Protein AF-A0AAV6AVR2-F1 (afdb_monomer)

Secondary structure (DSSP, 8-state):
-HHHHHHHHHTTTHHHHHHHHHH-TTSSHHHHHHHHHHHHTT-HHHHHHHHHHHHHHHHHHHHHT-

Structure (mmCIF, N/CA/C/O backbone):
data_AF-A0AAV6AVR2-F1
#
_entry.id   AF-A0AAV6AVR2-F1
#
loop_
_atom_site.group_PDB
_atom_site.id
_atom_site.type_symbol
_atom_site.label_atom_id
_atom_site.label_alt_id
_atom_site.label_comp_id
_atom_site.label_asym_id
_atom_site.label_entity_id
_atom_site.label_seq_id
_atom_site.pdbx_PDB_ins_code
_atom_site.Cartn_x
_atom_site.Cartn_y
_atom_site.Cartn_z
_atom_site.occupancy
_atom_site.B_iso_or_equiv
_atom_site.auth_seq_id
_atom_site.auth_comp_id
_atom_site.auth_asym_id
_atom_site.auth_atom_id
_atom_site.pdbx_PDB_model_num
ATOM 1 N N . S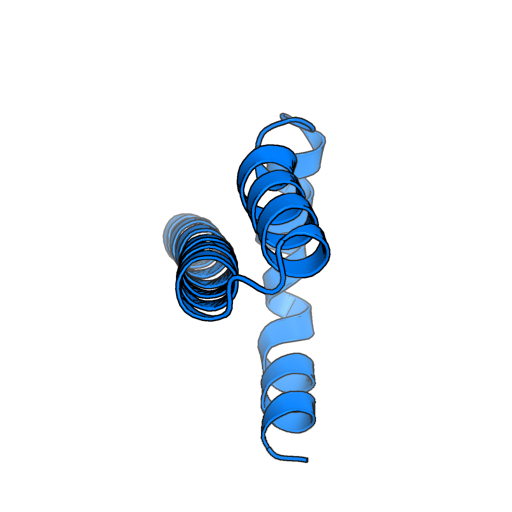ER A 1 1 ? 10.053 -0.143 13.171 1.00 94.88 1 SER A N 1
ATOM 2 C CA . SER A 1 1 ? 9.010 -1.176 13.386 1.00 94.88 1 SER A CA 1
ATOM 3 C C . SER A 1 1 ? 9.088 -2.239 12.288 1.00 94.88 1 SER A C 1
ATOM 5 O O . SER A 1 1 ? 9.759 -1.998 11.292 1.00 94.88 1 SER A O 1
ATOM 7 N N . ILE A 1 2 ? 8.422 -3.400 12.423 1.00 97.31 2 ILE A N 1
ATOM 8 C CA . ILE A 1 2 ? 8.408 -4.429 11.355 1.00 97.31 2 ILE A CA 1
ATOM 9 C C . ILE A 1 2 ? 7.876 -3.877 10.022 1.00 97.31 2 ILE A C 1
ATOM 11 O O . ILE A 1 2 ? 8.417 -4.182 8.966 1.00 97.31 2 ILE A O 1
ATOM 15 N N . ILE A 1 3 ? 6.866 -3.003 10.081 1.00 96.31 3 ILE A N 1
ATOM 16 C CA . ILE A 1 3 ? 6.257 -2.381 8.902 1.00 96.31 3 ILE A CA 1
ATOM 17 C C . ILE A 1 3 ? 7.269 -1.502 8.161 1.00 96.31 3 ILE A C 1
ATOM 19 O O . ILE A 1 3 ? 7.419 -1.634 6.953 1.00 96.31 3 ILE A O 1
ATOM 23 N N . GLU A 1 4 ? 8.011 -0.649 8.870 1.00 97.25 4 GLU A N 1
ATOM 24 C CA . GLU A 1 4 ? 9.057 0.186 8.257 1.00 97.25 4 GLU A CA 1
ATOM 25 C C . GLU A 1 4 ? 10.149 -0.654 7.592 1.00 97.25 4 GLU A C 1
ATOM 27 O O . GLU A 1 4 ? 10.559 -0.349 6.476 1.00 97.25 4 GLU A O 1
ATOM 32 N N . SER A 1 5 ? 10.602 -1.729 8.248 1.00 97.88 5 SER A N 1
ATOM 33 C CA . SER A 1 5 ? 11.622 -2.612 7.677 1.00 97.88 5 SER A CA 1
ATOM 34 C C . SER A 1 5 ? 11.156 -3.254 6.369 1.00 97.88 5 SER A C 1
ATOM 36 O O . SER A 1 5 ? 11.933 -3.312 5.419 1.00 97.88 5 SER A O 1
ATOM 38 N N . LEU A 1 6 ? 9.891 -3.682 6.291 1.00 96.44 6 LEU A N 1
ATOM 39 C CA . LEU A 1 6 ? 9.302 -4.212 5.057 1.00 96.44 6 LEU A CA 1
ATOM 40 C C . LEU A 1 6 ? 9.211 -3.136 3.963 1.00 96.44 6 LEU A C 1
ATOM 42 O O . LEU A 1 6 ? 9.551 -3.406 2.812 1.00 96.44 6 LEU A O 1
ATOM 46 N N . TRP A 1 7 ? 8.835 -1.902 4.316 1.00 95.94 7 TRP A N 1
ATOM 47 C CA . TRP A 1 7 ? 8.792 -0.788 3.362 1.00 95.94 7 TRP A CA 1
ATOM 48 C C . TRP A 1 7 ? 10.168 -0.417 2.802 1.00 95.94 7 TRP A C 1
ATOM 50 O O . TRP A 1 7 ? 10.283 -0.132 1.611 1.00 95.94 7 TRP A O 1
ATOM 60 N N . VAL A 1 8 ? 11.222 -0.459 3.622 1.00 96.81 8 VAL A N 1
ATOM 61 C CA . VAL A 1 8 ? 12.597 -0.226 3.149 1.00 96.81 8 VAL A CA 1
ATOM 62 C C . VAL A 1 8 ? 13.025 -1.308 2.155 1.00 96.81 8 VAL A C 1
ATOM 64 O O . VAL A 1 8 ? 13.622 -0.985 1.131 1.00 96.81 8 VAL A O 1
ATOM 67 N N . GLN A 1 9 ? 12.697 -2.575 2.421 1.00 96.06 9 GLN A N 1
ATOM 68 C CA . GLN A 1 9 ? 13.072 -3.694 1.548 1.00 96.06 9 GLN A CA 1
ATOM 69 C C . GLN A 1 9 ? 12.382 -3.632 0.181 1.00 96.06 9 GLN A C 1
ATOM 71 O O . GLN A 1 9 ? 13.035 -3.853 -0.837 1.00 96.06 9 GLN A O 1
ATOM 76 N N . ILE A 1 10 ? 11.085 -3.309 0.141 1.00 95.38 10 ILE A N 1
ATOM 77 C CA . ILE A 1 10 ? 10.329 -3.254 -1.121 1.00 95.38 10 ILE A CA 1
ATOM 78 C C . ILE A 1 10 ? 10.571 -1.959 -1.913 1.00 95.38 10 ILE A C 1
ATOM 80 O O . ILE A 1 10 ? 10.331 -1.923 -3.118 1.00 95.38 10 ILE A O 1
ATOM 84 N N . GLY A 1 11 ? 11.073 -0.902 -1.261 1.00 94.62 11 GLY A N 1
ATOM 85 C CA . GLY A 1 11 ? 11.236 0.444 -1.822 1.00 94.62 11 GLY A CA 1
ATOM 86 C C . GLY A 1 11 ? 11.807 0.508 -3.249 1.00 94.62 11 GLY A C 1
ATOM 87 O O . GLY A 1 11 ? 11.193 1.162 -4.095 1.00 94.62 11 GLY A O 1
ATOM 88 N N . PRO A 1 12 ? 12.920 -0.182 -3.572 1.00 95.31 12 PRO A N 1
ATOM 89 C CA . PRO A 1 12 ? 13.479 -0.185 -4.927 1.00 95.31 12 PRO A CA 1
ATOM 90 C C . PRO A 1 12 ? 12.520 -0.721 -6.006 1.00 95.31 12 PRO A C 1
ATOM 92 O O . PRO A 1 12 ? 12.494 -0.199 -7.124 1.00 95.31 12 PRO A O 1
ATOM 95 N N . LEU A 1 13 ? 11.699 -1.724 -5.674 1.00 95.44 13 LEU A N 1
ATOM 96 C CA . LEU A 1 13 ? 10.772 -2.367 -6.612 1.00 95.44 13 LEU A CA 1
ATOM 97 C C . LEU A 1 13 ? 9.518 -1.526 -6.882 1.00 95.44 13 LEU A C 1
ATOM 99 O O . LEU A 1 13 ? 8.943 -1.619 -7.964 1.00 95.44 13 LEU A O 1
ATOM 103 N N . LEU A 1 14 ? 9.138 -0.627 -5.967 1.00 92.44 14 LEU A N 1
ATOM 104 C CA . LEU A 1 14 ? 7.991 0.274 -6.162 1.00 92.44 14 LEU A CA 1
ATOM 105 C C . LEU A 1 14 ? 8.150 1.184 -7.393 1.00 92.44 14 LEU A C 1
ATOM 107 O O . LEU A 1 14 ? 7.158 1.661 -7.945 1.00 92.44 14 LEU A O 1
ATOM 111 N N . THR A 1 15 ? 9.380 1.398 -7.872 1.00 91.69 15 THR A N 1
ATOM 112 C CA . THR A 1 15 ? 9.638 2.166 -9.101 1.00 91.69 15 THR A CA 1
ATOM 113 C C . THR A 1 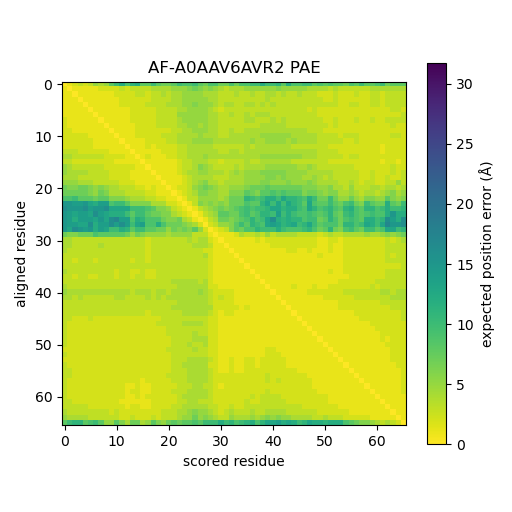15 ? 9.004 1.533 -10.347 1.00 91.69 15 THR A C 1
ATOM 115 O O . THR A 1 15 ? 8.630 2.259 -11.270 1.00 91.69 15 THR A O 1
ATOM 118 N N . ILE A 1 16 ? 8.826 0.207 -10.369 1.00 92.88 16 ILE A N 1
ATOM 119 C CA . ILE A 1 16 ? 8.160 -0.531 -11.453 1.00 92.88 16 ILE A CA 1
ATOM 120 C C . ILE A 1 16 ? 6.682 -0.129 -11.516 1.00 92.88 16 ILE A C 1
ATOM 122 O O . ILE A 1 16 ? 6.216 0.383 -12.537 1.00 92.88 16 ILE A O 1
ATOM 126 N N . GLN A 1 17 ? 5.975 -0.258 -10.390 1.00 89.44 17 GLN A N 1
ATOM 127 C CA . GLN A 1 17 ? 4.571 0.136 -10.262 1.00 89.44 17 GLN A CA 1
ATOM 128 C C . GLN A 1 17 ? 4.369 1.627 -10.581 1.00 89.44 17 GLN A C 1
ATOM 130 O O . GLN A 1 17 ? 3.465 1.988 -11.335 1.00 89.44 17 GLN A O 1
ATOM 135 N N . GLN A 1 18 ? 5.242 2.504 -10.072 1.00 87.06 18 GLN A N 1
ATOM 136 C CA . GLN A 1 18 ? 5.158 3.949 -10.317 1.00 87.06 18 GLN A CA 1
ATOM 137 C C . GLN A 1 18 ? 5.240 4.305 -11.807 1.00 87.06 18 GLN A C 1
ATOM 139 O O . GLN A 1 18 ? 4.500 5.172 -12.270 1.00 87.06 18 GLN A O 1
ATOM 144 N N . ARG A 1 19 ? 6.101 3.632 -12.582 1.00 89.25 19 ARG A N 1
ATOM 145 C CA . ARG A 1 19 ? 6.210 3.853 -14.037 1.00 89.25 19 ARG A CA 1
ATOM 146 C C . ARG A 1 19 ? 4.945 3.446 -14.786 1.00 89.25 19 ARG A C 1
ATOM 148 O O . ARG A 1 19 ? 4.615 4.070 -15.793 1.00 89.25 19 ARG A O 1
ATOM 155 N N . ILE A 1 20 ? 4.249 2.416 -14.318 1.00 85.81 20 ILE A N 1
ATOM 156 C CA . ILE A 1 20 ? 2.990 1.953 -14.912 1.00 85.81 20 ILE A CA 1
ATOM 157 C C . ILE A 1 20 ? 1.865 2.928 -14.568 1.00 85.81 20 ILE A C 1
ATOM 159 O O . ILE A 1 20 ? 1.170 3.406 -15.462 1.00 85.81 20 ILE A O 1
ATOM 16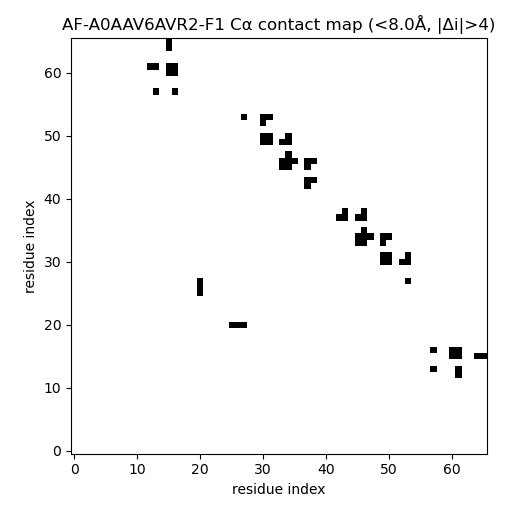3 N N . TYR A 1 21 ? 1.758 3.331 -13.303 1.00 82.31 21 TYR A N 1
ATOM 164 C CA . TYR A 1 21 ? 0.789 4.339 -12.871 1.00 82.31 21 TYR A CA 1
ATOM 165 C C . TYR A 1 21 ? 1.020 5.712 -13.502 1.00 82.31 21 TYR A C 1
ATOM 167 O O . TYR A 1 21 ? 0.055 6.411 -13.789 1.00 82.31 21 TYR A O 1
ATOM 175 N N . ALA A 1 22 ? 2.260 6.090 -13.819 1.00 83.31 22 ALA A N 1
ATOM 176 C CA . ALA A 1 22 ? 2.529 7.315 -14.572 1.00 83.31 22 ALA A CA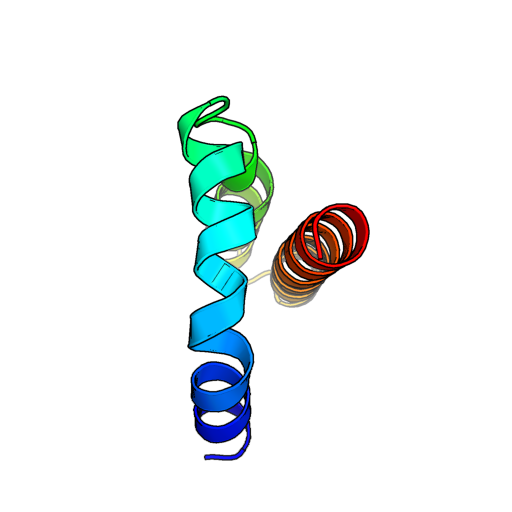 1
ATOM 177 C C . ALA A 1 22 ? 1.863 7.319 -15.964 1.00 83.31 22 ALA A C 1
ATOM 179 O O . ALA A 1 22 ? 1.533 8.384 -16.482 1.00 83.31 22 ALA A O 1
ATOM 180 N N . LYS A 1 23 ? 1.633 6.140 -16.561 1.00 84.06 23 LYS A N 1
ATOM 181 C CA . LYS A 1 23 ? 0.918 5.978 -17.839 1.00 84.06 23 LYS A CA 1
ATOM 182 C C . LYS A 1 23 ? -0.603 5.890 -17.667 1.00 84.06 23 LYS A C 1
ATOM 184 O O . LYS A 1 23 ? -1.329 6.105 -18.631 1.00 84.06 23 LYS A O 1
ATOM 189 N N . ALA A 1 24 ? -1.076 5.582 -16.460 1.00 76.06 24 ALA A N 1
ATOM 190 C CA . ALA A 1 24 ? -2.488 5.455 -16.109 1.00 76.06 24 ALA A CA 1
ATOM 191 C C . ALA A 1 24 ? -2.741 6.030 -14.698 1.00 76.06 24 ALA A C 1
ATOM 193 O O . ALA A 1 24 ? -2.886 5.271 -13.737 1.00 76.06 24 ALA A O 1
ATOM 194 N N . PRO A 1 25 ? -2.795 7.369 -14.547 1.00 67.50 25 PRO A N 1
ATOM 195 C CA . PRO A 1 25 ? -2.826 8.034 -13.237 1.00 67.50 25 PRO A CA 1
ATOM 196 C C . PRO A 1 25 ? -4.026 7.640 -12.365 1.00 67.50 25 PRO A C 1
ATOM 198 O O . PRO A 1 25 ? -3.960 7.676 -11.136 1.00 67.50 25 PRO A O 1
ATOM 201 N N . ASP A 1 26 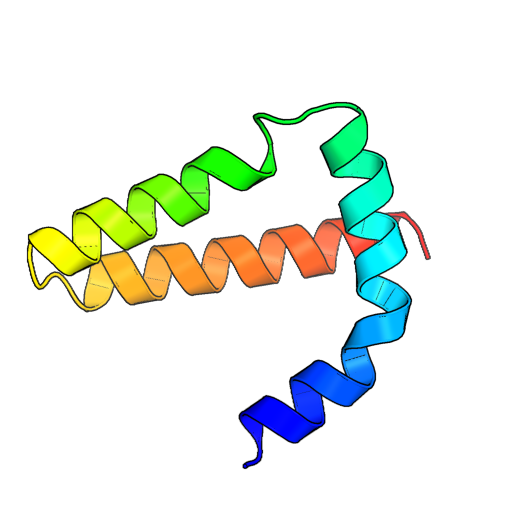? -5.123 7.233 -13.002 1.00 73.25 26 ASP A N 1
ATOM 202 C CA . ASP A 1 26 ? -6.339 6.789 -12.328 1.00 73.25 26 ASP A CA 1
ATOM 203 C C . ASP A 1 26 ? -6.291 5.330 -11.849 1.00 73.25 26 ASP A C 1
ATOM 205 O O . ASP A 1 26 ? -7.233 4.905 -11.188 1.00 73.25 26 ASP A O 1
ATOM 209 N N . ALA A 1 27 ? -5.229 4.564 -12.125 1.00 67.81 27 ALA A N 1
ATOM 210 C CA . ALA A 1 27 ? -5.142 3.148 -11.750 1.00 67.81 27 ALA A CA 1
ATOM 211 C C . ALA A 1 27 ? -4.962 2.933 -10.233 1.00 67.81 27 ALA A C 1
ATOM 213 O O . ALA A 1 27 ? -5.599 2.056 -9.660 1.00 67.81 27 ALA A O 1
ATOM 214 N N . ALA A 1 28 ? -4.169 3.774 -9.557 1.00 63.12 28 ALA A N 1
ATOM 215 C CA . ALA A 1 28 ? -3.928 3.692 -8.104 1.00 63.12 28 ALA A CA 1
ATOM 216 C C . ALA A 1 28 ? -5.029 4.362 -7.261 1.00 63.12 28 ALA A C 1
ATOM 218 O O . ALA A 1 28 ? -5.281 4.044 -6.098 1.00 63.12 28 ALA A O 1
ATOM 219 N N . ALA A 1 29 ? -5.691 5.358 -7.849 1.00 77.00 29 ALA A N 1
ATOM 220 C CA . ALA A 1 29 ? -6.653 6.210 -7.165 1.00 77.00 29 ALA A CA 1
ATOM 221 C C . ALA A 1 29 ? -7.881 5.488 -6.546 1.00 77.00 29 ALA A C 1
ATOM 223 O O . ALA A 1 29 ? -8.387 5.991 -5.534 1.00 77.00 29 ALA A O 1
ATOM 224 N N . PRO A 1 30 ? -8.407 4.360 -7.075 1.00 87.19 30 PRO A N 1
ATOM 225 C CA . PRO A 1 30 ? -9.637 3.748 -6.578 1.00 87.19 30 PRO A CA 1
ATOM 226 C C . PRO A 1 30 ? -9.504 3.195 -5.157 1.00 87.19 30 PRO A C 1
ATOM 228 O O . PRO A 1 30 ? -10.362 3.486 -4.315 1.00 87.19 30 PRO A O 1
ATOM 231 N N . HIS A 1 31 ? -8.426 2.464 -4.850 1.00 93.50 31 HIS A N 1
ATOM 232 C CA . HIS A 1 31 ? -8.228 1.868 -3.522 1.00 93.50 31 HIS A CA 1
ATOM 233 C C . HIS A 1 31 ? -7.963 2.933 -2.465 1.00 93.50 31 HIS A C 1
ATOM 235 O O . HIS A 1 31 ? -8.607 2.925 -1.413 1.00 93.50 31 HIS A O 1
ATOM 241 N N . HIS A 1 32 ? -7.136 3.932 -2.783 1.00 93.31 32 HIS A N 1
ATOM 242 C CA . HIS A 1 32 ? -6.898 5.083 -1.910 1.00 93.31 32 HIS A CA 1
ATOM 243 C C . HIS A 1 32 ? -8.190 5.855 -1.604 1.00 93.31 32 HIS A C 1
ATOM 245 O O . HIS A 1 32 ? -8.501 6.137 -0.443 1.00 93.31 32 HIS A O 1
ATOM 251 N N . ARG A 1 33 ? -9.007 6.158 -2.624 1.00 94.81 33 ARG A N 1
ATOM 252 C CA . ARG A 1 33 ? -10.309 6.824 -2.429 1.00 94.81 33 ARG A CA 1
ATOM 253 C C . ARG A 1 33 ? -11.245 5.974 -1.566 1.00 94.81 33 ARG A C 1
ATOM 255 O O . ARG A 1 33 ? -11.953 6.525 -0.717 1.00 94.81 33 ARG A O 1
ATOM 262 N N . ARG A 1 34 ? -11.245 4.649 -1.751 1.00 96.31 34 ARG A N 1
ATOM 263 C CA . ARG A 1 34 ? -12.044 3.703 -0.957 1.00 96.31 34 ARG A CA 1
ATOM 264 C C . ARG A 1 34 ? -11.602 3.685 0.509 1.00 96.31 34 ARG A C 1
ATOM 266 O O . ARG A 1 34 ? -12.461 3.795 1.384 1.00 96.31 34 ARG A O 1
ATOM 273 N N . ALA A 1 35 ? -10.297 3.650 0.777 1.00 97.44 35 ALA A N 1
ATOM 274 C CA . ALA A 1 35 ? -9.739 3.726 2.128 1.00 97.44 35 ALA A CA 1
ATOM 275 C C . ALA A 1 35 ? -10.115 5.047 2.821 1.00 97.44 35 ALA A C 1
ATOM 277 O O . ALA A 1 35 ? -10.650 5.035 3.928 1.00 97.44 35 ALA A O 1
ATOM 278 N N . LEU A 1 36 ? -9.955 6.188 2.140 1.00 97.31 36 LEU A N 1
ATOM 279 C CA . LEU A 1 36 ? -10.324 7.502 2.683 1.00 97.31 36 LEU A CA 1
ATOM 280 C C . LEU A 1 36 ? -11.814 7.600 3.040 1.00 97.31 36 LEU A C 1
ATOM 282 O O . LEU A 1 36 ? -12.172 8.155 4.081 1.00 97.31 36 LEU A O 1
ATOM 286 N N . ARG A 1 37 ? -12.705 7.056 2.201 1.00 97.94 37 ARG A N 1
ATOM 287 C CA . ARG A 1 37 ? -14.146 6.988 2.509 1.00 97.94 37 ARG A CA 1
ATOM 288 C C . ARG A 1 37 ? -14.423 6.105 3.727 1.00 97.94 37 ARG A C 1
ATOM 290 O O . ARG A 1 37 ? -15.246 6.480 4.560 1.00 97.94 37 ARG A O 1
ATOM 297 N N . ALA A 1 38 ? -13.733 4.972 3.844 1.00 98.44 38 ALA A N 1
ATOM 298 C CA . ALA A 1 38 ? -13.858 4.073 4.985 1.00 98.44 38 ALA A CA 1
ATOM 299 C C . ALA A 1 38 ? -13.399 4.737 6.292 1.00 98.44 38 ALA A C 1
ATOM 301 O O . ALA A 1 38 ? -14.131 4.701 7.279 1.00 98.44 38 ALA A O 1
ATOM 302 N N . PHE A 1 39 ? -12.266 5.447 6.279 1.00 98.31 39 PHE A N 1
ATOM 303 C CA . PHE A 1 39 ? -11.785 6.192 7.446 1.00 98.31 39 PHE A CA 1
ATOM 304 C C . PHE A 1 39 ? -12.779 7.255 7.913 1.00 98.31 39 PHE A C 1
ATOM 306 O O . PHE A 1 39 ? -13.086 7.320 9.102 1.00 98.31 39 PHE A O 1
ATOM 313 N N . ARG A 1 40 ? -13.356 8.040 6.990 1.00 98.25 40 ARG A N 1
ATOM 314 C CA . ARG A 1 40 ? -14.385 9.043 7.334 1.00 98.25 40 ARG A CA 1
ATOM 315 C C . ARG A 1 40 ? -15.612 8.422 7.999 1.00 98.25 40 ARG A C 1
ATOM 317 O O . ARG A 1 40 ? -16.193 9.026 8.892 1.00 98.25 40 ARG A O 1
ATOM 324 N N . ARG A 1 41 ? -15.986 7.211 7.582 1.00 98.25 41 ARG A N 1
ATOM 325 C CA . ARG A 1 41 ? -17.100 6.442 8.154 1.00 98.25 41 ARG A CA 1
ATOM 326 C C . ARG A 1 41 ? -16.720 5.637 9.401 1.00 98.25 41 ARG A C 1
ATOM 328 O O . ARG A 1 41 ? -17.591 4.979 9.957 1.00 98.25 41 ARG A O 1
ATOM 335 N N . ARG A 1 42 ? -15.451 5.669 9.831 1.00 98.19 42 ARG A N 1
ATOM 336 C CA . ARG A 1 42 ? -14.891 4.790 10.879 1.00 98.19 42 ARG A CA 1
ATOM 337 C C . ARG A 1 42 ? -15.136 3.300 10.599 1.00 98.19 42 ARG A C 1
ATOM 339 O O . ARG A 1 42 ? -15.303 2.497 11.510 1.00 98.19 42 ARG A O 1
ATOM 346 N N . ASP A 1 43 ? -15.144 2.937 9.322 1.00 98.62 43 ASP A N 1
ATOM 347 C CA . ASP A 1 43 ? -15.388 1.582 8.842 1.00 98.62 43 ASP A CA 1
ATOM 348 C C . ASP A 1 43 ? -14.055 0.829 8.722 1.00 98.62 43 ASP A C 1
ATOM 350 O O . ASP A 1 43 ? -13.382 0.861 7.689 1.00 98.62 43 ASP A O 1
ATOM 354 N N . GLY A 1 44 ? -13.637 0.192 9.820 1.00 98.31 44 GLY A N 1
ATOM 355 C CA . GLY A 1 44 ? -12.356 -0.517 9.890 1.00 98.31 44 GLY A CA 1
ATOM 356 C C . GLY A 1 44 ? -12.256 -1.701 8.923 1.00 98.31 44 GLY A C 1
ATOM 357 O O . GLY A 1 44 ? -11.191 -1.941 8.354 1.00 98.31 44 GLY A O 1
ATOM 358 N N . ALA A 1 45 ? -13.364 -2.407 8.681 1.00 98.50 45 ALA A N 1
ATOM 359 C CA . ALA A 1 45 ? -13.400 -3.542 7.762 1.00 98.50 45 ALA A CA 1
ATOM 360 C C . ALA A 1 45 ? -13.169 -3.087 6.315 1.00 98.50 45 ALA A C 1
ATOM 362 O O . ALA A 1 45 ? -12.313 -3.636 5.617 1.00 98.50 45 ALA A O 1
ATOM 363 N N . GLN A 1 46 ? -13.864 -2.029 5.885 1.00 98.19 46 GLN A N 1
ATOM 364 C CA . GLN A 1 46 ? -13.692 -1.482 4.544 1.00 98.19 46 GLN A CA 1
ATOM 365 C C . GLN A 1 46 ? -12.314 -0.837 4.355 1.00 98.19 46 GLN A C 1
ATOM 367 O O . GLN A 1 46 ? -11.740 -0.942 3.268 1.00 98.19 46 GLN A O 1
ATOM 372 N N . ALA A 1 47 ? -11.770 -0.200 5.398 1.00 98.38 47 ALA A N 1
ATOM 373 C CA . ALA A 1 47 ? -10.420 0.354 5.370 1.00 98.38 47 ALA A CA 1
ATOM 374 C C . ALA A 1 47 ? -9.379 -0.755 5.181 1.00 98.38 47 ALA A C 1
ATOM 376 O O . ALA A 1 47 ? -8.552 -0.667 4.275 1.00 98.38 47 ALA A O 1
ATOM 377 N N . ARG A 1 48 ? -9.476 -1.843 5.960 1.00 98.25 48 ARG A N 1
ATOM 378 C CA . ARG A 1 48 ? -8.605 -3.015 5.812 1.00 98.25 48 ARG A CA 1
ATOM 379 C C . ARG A 1 48 ? -8.692 -3.600 4.404 1.00 98.25 48 ARG A C 1
ATOM 381 O O . ARG A 1 48 ? -7.661 -3.825 3.783 1.00 98.25 48 ARG A O 1
ATOM 388 N N . ALA A 1 49 ? -9.901 -3.821 3.891 1.00 98.31 49 ALA A N 1
ATOM 389 C CA . ALA A 1 49 ? -10.098 -4.375 2.553 1.00 98.31 49 ALA A CA 1
ATOM 390 C C . ALA A 1 49 ? -9.523 -3.468 1.449 1.00 98.31 49 ALA A C 1
ATOM 392 O O . ALA A 1 49 ? -8.981 -3.958 0.464 1.00 98.31 49 ALA A O 1
ATOM 393 N N . ALA A 1 50 ? -9.619 -2.144 1.606 1.00 97.81 50 ALA A N 1
ATOM 394 C CA . ALA A 1 50 ? -9.032 -1.196 0.665 1.00 97.81 50 ALA A CA 1
ATOM 395 C C . ALA A 1 50 ? -7.498 -1.234 0.670 1.00 97.81 50 ALA A C 1
ATOM 397 O O . ALA A 1 50 ? -6.909 -1.279 -0.401 1.00 97.81 50 ALA A O 1
ATOM 398 N N . ILE A 1 51 ? -6.875 -1.268 1.850 1.00 96.94 51 ILE A N 1
ATOM 399 C CA . ILE A 1 51 ? -5.411 -1.312 1.988 1.00 96.94 51 ILE A CA 1
ATOM 400 C C . ILE A 1 51 ? -4.843 -2.638 1.469 1.00 96.94 51 ILE A C 1
ATOM 402 O O . ILE A 1 51 ? -3.838 -2.638 0.773 1.00 96.94 51 ILE A O 1
ATOM 406 N N . VAL A 1 52 ? -5.488 -3.769 1.778 1.00 97.81 52 VAL A N 1
ATOM 407 C CA 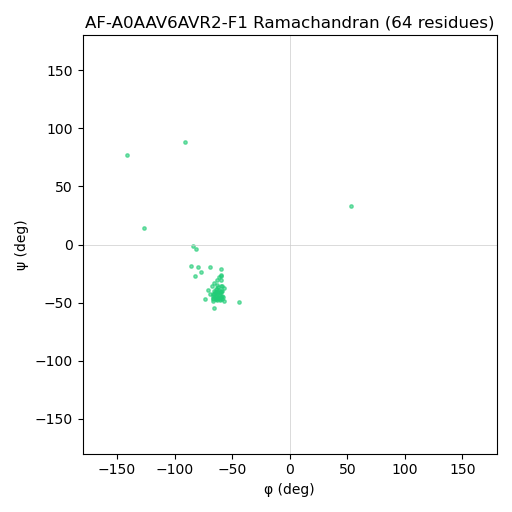. VAL A 1 52 ? -5.038 -5.082 1.285 1.00 97.81 52 VAL A CA 1
ATOM 408 C C . VAL A 1 52 ? -5.085 -5.139 -0.240 1.00 97.81 52 VAL A C 1
ATOM 410 O O . VAL A 1 52 ? -4.127 -5.602 -0.844 1.00 97.81 52 VAL A O 1
ATOM 413 N N . ALA A 1 53 ? -6.165 -4.646 -0.854 1.00 96.38 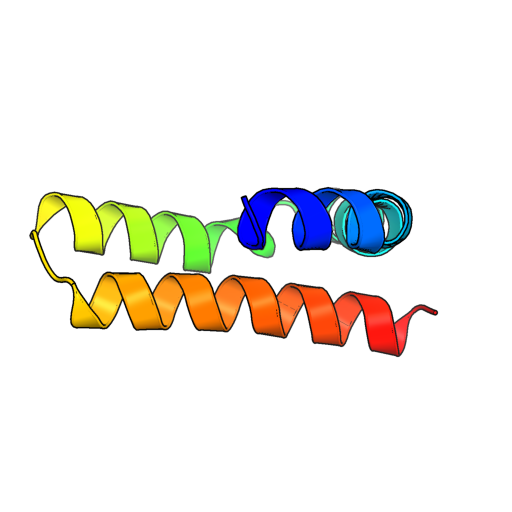53 ALA A N 1
ATOM 414 C CA . ALA A 1 53 ? -6.274 -4.613 -2.311 1.00 96.38 53 ALA A CA 1
ATOM 415 C C . ALA A 1 53 ? -5.190 -3.732 -2.953 1.00 96.38 53 ALA A C 1
ATOM 417 O O . ALA A 1 53 ? -4.603 -4.134 -3.942 1.00 96.38 53 ALA A O 1
ATOM 418 N N . ASP A 1 54 ? -4.879 -2.576 -2.361 1.00 94.31 54 ASP A N 1
ATOM 419 C CA . ASP A 1 54 ? -3.817 -1.693 -2.860 1.00 94.31 54 ASP A CA 1
ATOM 420 C C . ASP A 1 54 ? -2.433 -2.363 -2.842 1.00 94.31 54 ASP A C 1
ATOM 422 O O . ASP A 1 54 ? -1.702 -2.331 -3.831 1.00 94.31 54 ASP A O 1
ATOM 426 N N . ILE A 1 55 ? -2.102 -3.029 -1.731 1.00 95.31 55 ILE A N 1
ATOM 427 C CA . ILE A 1 55 ? -0.838 -3.761 -1.587 1.00 95.31 55 ILE A CA 1
ATOM 428 C C . ILE A 1 55 ? -0.783 -4.954 -2.551 1.00 95.31 55 ILE A C 1
ATOM 430 O O . ILE A 1 55 ? 0.275 -5.214 -3.122 1.00 95.31 55 ILE A O 1
ATOM 434 N N . GLN A 1 56 ? -1.894 -5.672 -2.737 1.00 95.69 56 GLN A N 1
ATOM 435 C CA . GLN A 1 56 ? -1.950 -6.821 -3.643 1.00 95.69 56 GLN A CA 1
ATOM 436 C C . GLN A 1 56 ? -1.783 -6.389 -5.102 1.00 95.69 56 GLN A C 1
ATOM 438 O O . GLN A 1 56 ? -0.917 -6.926 -5.782 1.00 95.69 56 GLN A O 1
ATOM 443 N N . ASP A 1 57 ? -2.515 -5.367 -5.548 1.00 92.69 57 ASP A N 1
ATOM 444 C CA . ASP A 1 57 ? -2.383 -4.832 -6.907 1.00 92.69 57 ASP A CA 1
ATOM 445 C C . ASP A 1 57 ? -0.947 -4.346 -7.171 1.00 92.69 57 ASP A C 1
ATOM 447 O O . ASP A 1 57 ? -0.389 -4.576 -8.243 1.00 92.69 57 ASP A O 1
ATOM 451 N N . ALA A 1 58 ? -0.310 -3.703 -6.183 1.00 91.81 58 ALA A N 1
ATOM 452 C CA . ALA A 1 58 ? 1.096 -3.318 -6.274 1.00 91.81 58 ALA A CA 1
ATOM 453 C C . ALA A 1 58 ? 2.023 -4.525 -6.457 1.00 91.81 58 ALA A C 1
ATOM 455 O O . ALA A 1 58 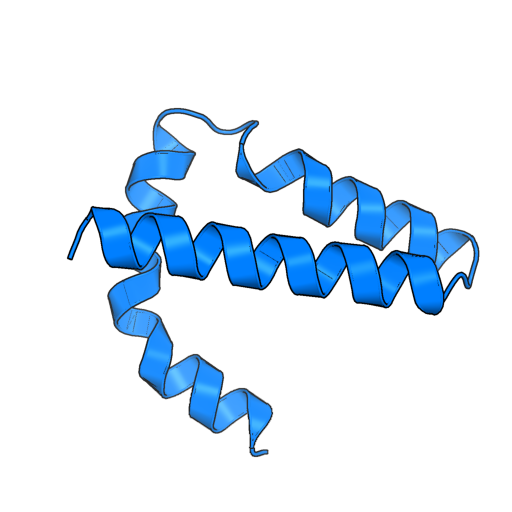? 2.914 -4.493 -7.307 1.00 91.81 58 ALA A O 1
ATOM 456 N N . ALA A 1 59 ? 1.821 -5.572 -5.655 1.00 94.44 59 ALA A N 1
ATOM 457 C CA . ALA A 1 59 ? 2.614 -6.791 -5.708 1.00 94.44 59 ALA A CA 1
ATOM 458 C C . ALA A 1 59 ? 2.452 -7.515 -7.050 1.00 94.44 59 ALA A C 1
ATOM 460 O O . ALA A 1 59 ? 3.456 -7.929 -7.625 1.00 94.44 59 ALA A O 1
ATOM 461 N N . ASP A 1 60 ? 1.226 -7.604 -7.569 1.00 94.38 60 ASP A N 1
ATOM 462 C CA . ASP A 1 60 ? 0.923 -8.248 -8.848 1.00 94.38 60 ASP A CA 1
ATOM 463 C C . ASP A 1 60 ? 1.592 -7.491 -10.005 1.00 94.38 60 ASP A C 1
ATOM 465 O O . ASP A 1 60 ? 2.326 -8.084 -10.794 1.00 94.38 60 ASP A O 1
ATOM 469 N N . ILE A 1 61 ? 1.464 -6.158 -10.035 1.00 92.25 61 ILE A N 1
ATOM 470 C CA . ILE A 1 61 ? 2.132 -5.313 -11.035 1.00 92.25 61 ILE A CA 1
ATOM 471 C C . ILE A 1 61 ? 3.653 -5.497 -10.995 1.00 92.25 61 ILE A C 1
ATOM 473 O O . ILE A 1 61 ? 4.288 -5.606 -12.045 1.00 92.25 61 ILE A O 1
ATOM 477 N N . ILE A 1 62 ? 4.250 -5.504 -9.800 1.00 94.06 62 ILE A N 1
ATOM 478 C CA . ILE A 1 62 ? 5.694 -5.708 -9.641 1.00 94.06 62 ILE A CA 1
ATOM 479 C C . ILE A 1 62 ? 6.087 -7.100 -10.140 1.00 94.06 62 ILE A C 1
ATOM 481 O O . ILE A 1 62 ? 7.050 -7.208 -10.889 1.00 94.06 62 ILE A O 1
ATOM 485 N N . ALA A 1 63 ? 5.346 -8.146 -9.767 1.00 95.06 63 ALA A N 1
ATOM 486 C CA . ALA A 1 63 ? 5.634 -9.523 -10.160 1.00 95.06 63 ALA A CA 1
ATOM 487 C C . ALA A 1 63 ? 5.546 -9.745 -11.677 1.00 95.06 63 ALA A C 1
ATOM 489 O O . ALA A 1 63 ? 6.374 -10.457 -12.236 1.00 95.06 63 ALA A O 1
ATOM 490 N N . GLU A 1 64 ? 4.582 -9.113 -12.347 1.00 95.25 64 GLU A N 1
ATOM 491 C CA . GLU A 1 64 ? 4.412 -9.187 -13.804 1.00 95.25 64 GLU A CA 1
ATOM 492 C C . GLU A 1 64 ? 5.517 -8.465 -14.595 1.00 95.25 64 GLU A C 1
ATOM 494 O O . GLU A 1 64 ? 5.683 -8.717 -15.788 1.00 95.25 64 GLU A O 1
ATOM 499 N N . HIS A 1 65 ? 6.254 -7.554 -13.952 1.00 91.38 65 HIS A N 1
ATOM 500 C CA . HIS A 1 65 ? 7.210 -6.648 -14.601 1.00 91.38 65 HIS A CA 1
ATOM 501 C C . HIS A 1 65 ? 8.620 -6.694 -13.981 1.00 91.38 65 HIS A C 1
ATOM 503 O O . HIS A 1 65 ? 9.422 -5.785 -14.226 1.00 91.38 65 HIS A O 1
ATOM 509 N N . LEU A 1 66 ? 8.899 -7.719 -13.168 1.00 85.56 66 LEU A N 1
ATOM 510 C CA . LEU A 1 66 ? 10.236 -8.100 -12.694 1.00 85.56 66 LEU A CA 1
ATOM 511 C C . LEU A 1 66 ? 11.052 -8.730 -13.830 1.00 85.56 66 LEU A C 1
ATOM 513 O O . LEU A 1 66 ? 12.251 -8.382 -13.924 1.00 85.56 66 LEU A O 1
#

pLDDT: mean 92.3, std 8.01, range [63.12, 98.62]

Foldseek 3Di:
DVVVVVCVVCVVLLVQVVVVCVVVVCPLVPLVVQLVVCVVVVNPPSNVVSVVVSVVVSVVSSVVRD

Mean predicted aligned error: 3.34 Å

Solvent-accessible surface area (backbone atoms only — not comparable to full-atom values): 3677 Å² total; per-residue (Å²): 105,76,67,56,55,52,50,63,71,48,49,77,55,51,56,57,39,51,60,53,33,72,76,38,71,71,71,64,48,58,36,56,53,45,23,53,54,16,58,77,68,69,33,63,67,53,25,51,54,19,51,52,50,47,55,47,56,45,50,51,50,31,66,79,69,111

Nearest PDB structures (foldseek):
  4whe-assembly1_A  TM=5.440E-01  e=3.487E+00  Escherichia coli K-12
  6zvr-assembly1_D  TM=4.733E-01  e=9.273E+00  Nostoc punctiforme

Radius of gyration: 13.01 Å; Cα contacts (8 Å, |Δi|>4): 36; chains: 1; bounding box: 31×19×31 Å

Sequence (66 aa):
SIIESLWVQIGPLLTIQQRIYAKAPDAAAPHHRRALRAFRRR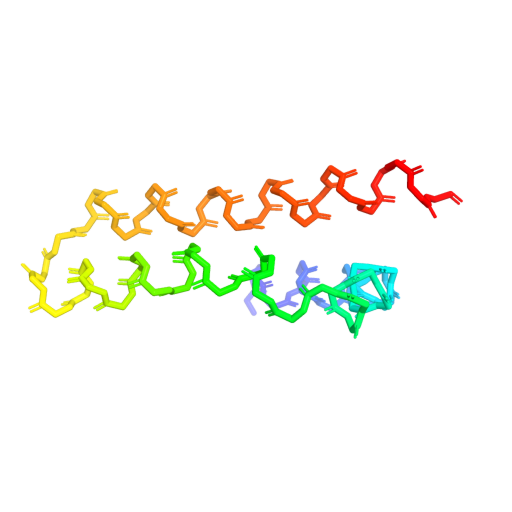DGAQARAAIVADIQDAADIIAEHL